Protein AF-A0AAE0T4I7-F1 (afdb_monomer)

Foldseek 3Di:
DDPVVVVCVVPVVPDDPPDDPQCVQQVLQPVCLVVQAHRDRVFGDGDPQFDARSRQAGLVDFKAFPDWPPPDQAEVVPDDLFKTKTQIGSDHDDQQKKKKKFKWDDDPNDTDTPVDIDIDHWPDDDPGITMDGDPDCPPPPDQIWIWIWIDDPRPHIRIDTDHRNYDD

InterPro domains:
  IPR000742 EGF-like domain [PS00022] (44-55)
  IPR000742 EGF-like domain [PS01186] (44-55)

Solvent-accessible surface area (backbone atoms only — not comparable to full-atom values): 9728 Å² total; per-residue (Å²): 135,67,76,69,65,60,56,51,71,76,47,65,86,74,70,56,90,91,59,69,74,85,57,54,36,53,70,61,26,60,71,52,4,64,74,34,31,47,60,53,80,37,38,40,48,48,36,95,57,31,34,54,82,34,17,76,20,43,70,83,48,79,47,47,75,77,45,68,74,50,85,61,60,38,34,69,86,78,49,85,59,44,60,42,38,36,34,48,42,55,61,58,92,46,98,80,16,31,27,41,38,35,38,23,39,73,54,96,94,41,76,40,74,70,84,49,66,54,76,36,61,47,40,82,72,54,100,64,29,37,27,37,62,41,83,68,69,89,80,58,87,66,70,41,27,42,34,45,23,47,32,38,88,56,99,58,70,37,78,44,75,45,76,61,39,30,53,129

Sequence (168 aa):
MSMCVEAVLKNPTQFKPGKPVDFLPNLLCQGDCTGHGKCSNGKCICSVGFDGTDCSVDTTKPPVIDRINSRNPCDLQQGNCGLIYLSPSNFYQTPDSMCHLRELKFSNGTFVETGYGFYTNADNVTLTDIGCRIPLANDVQGTNVFIINVQAQTSLSLSYTAENLLHY

Radius of gyration: 20.87 Å; Cα contacts (8 Å, |Δi|>4): 325; chains: 1; bounding box: 44×27×70 Å

Organism: NCBI:txid2493646

Nearest PDB structures (foldseek):
  4be6-assembly1_A  TM=3.602E-01  e=6.947E-02  Vibrio cholerae MJ-1236
  8df2-assembly1_D  TM=5.557E-01  e=4.958E-01  Akkermansia muciniphila
  8cr5-assembly1_B  TM=3.898E-01  e=1.473E-01  Mus musculus
  2bc4-assembly2_D  TM=4.273E-01  e=2.947E-01  Homo sapiens
  2ic2-assembly1_A  TM=3.991E-01  e=1.114E+00  Drosophila melanogaster

Mean predicted aligned error: 12.35 Å

pLDDT: mean 70.93, std 14.71, range [35.91, 94.31]

Secondary structure (DSSP, 8-state):
--THHHHHHH-GGG--TTS-GGGTGGGGSGGGGGGTEEEETTEEEEPTTEESTTS-EETTS--EEEEE-SSSS--TTTS--SEEEEEEES----TT-EEEEEEEEEETTEEEEEEEEEEEEEEE-SSSPEEEEPPPTTS--SS-EEEEEEE-SSS-EEEEEETTS---

Structure (mmCIF, N/CA/C/O backbone):
data_AF-A0AAE0T4I7-F1
#
_entry.id   AF-A0AAE0T4I7-F1
#
loop_
_atom_site.group_PDB
_atom_site.id
_atom_site.type_symbol
_atom_site.label_atom_id
_atom_site.label_alt_id
_atom_site.label_comp_id
_atom_site.label_asym_id
_atom_site.label_entity_id
_atom_site.label_seq_id
_atom_site.pdbx_PDB_ins_code
_atom_site.Cartn_x
_atom_site.Cartn_y
_atom_site.Cartn_z
_atom_site.occupancy
_atom_site.B_iso_or_equiv
_atom_site.auth_seq_id
_atom_site.auth_comp_id
_atom_site.auth_asym_id
_atom_site.auth_atom_id
_atom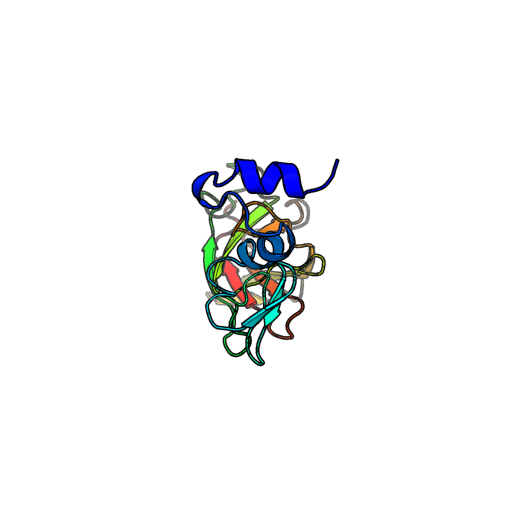_site.pdbx_PDB_model_num
ATOM 1 N N . MET A 1 1 ? -8.074 -1.589 -33.103 1.00 42.00 1 MET A N 1
ATOM 2 C CA . MET A 1 1 ? -7.203 -0.401 -33.226 1.00 42.00 1 MET A CA 1
ATOM 3 C C . MET A 1 1 ? -6.142 -0.546 -32.145 1.00 42.00 1 MET A C 1
ATOM 5 O O . MET A 1 1 ? -6.515 -0.662 -30.988 1.00 42.00 1 MET A O 1
ATOM 9 N N . SER A 1 2 ? -4.880 -0.784 -32.517 1.00 46.31 2 SER A N 1
ATOM 10 C CA . SER A 1 2 ? -3.847 -1.256 -31.583 1.00 46.31 2 SER A CA 1
ATOM 11 C C . SER A 1 2 ? -3.293 -0.114 -30.728 1.00 46.31 2 SER A C 1
ATOM 13 O O . SER A 1 2 ? -3.137 1.011 -31.201 1.00 46.31 2 SER A O 1
ATOM 15 N N . MET A 1 3 ? -2.946 -0.435 -29.479 1.00 49.59 3 MET A N 1
ATOM 16 C CA . MET A 1 3 ? -2.382 0.459 -28.453 1.00 49.59 3 MET A CA 1
ATOM 17 C C . MET A 1 3 ? -1.155 1.292 -28.893 1.00 49.59 3 MET A C 1
ATOM 19 O O . MET A 1 3 ? -0.736 2.194 -28.174 1.00 49.59 3 MET A O 1
ATOM 23 N N . CYS A 1 4 ? -0.575 1.026 -30.070 1.00 52.59 4 CYS A N 1
ATOM 24 C CA . CYS A 1 4 ? 0.519 1.811 -30.648 1.00 52.59 4 CYS A CA 1
ATOM 25 C C . CYS A 1 4 ? 0.125 3.253 -31.000 1.00 52.59 4 CYS A C 1
ATOM 27 O O . CYS A 1 4 ? 0.972 4.138 -30.918 1.00 52.59 4 CYS A O 1
ATOM 29 N N . VAL A 1 5 ? -1.129 3.511 -31.388 1.00 54.31 5 VAL A N 1
ATOM 30 C CA . VAL A 1 5 ? -1.534 4.860 -31.831 1.00 54.31 5 VAL A CA 1
ATOM 31 C C . VAL A 1 5 ? -1.629 5.835 -30.649 1.00 54.31 5 VAL A C 1
ATOM 33 O O . VAL A 1 5 ? -1.272 7.000 -30.783 1.00 54.31 5 VAL A O 1
ATOM 36 N N . GLU A 1 6 ? -2.027 5.364 -29.467 1.00 54.53 6 GLU A N 1
ATOM 37 C CA . GLU A 1 6 ? -2.205 6.225 -28.288 1.00 54.53 6 GLU A CA 1
ATOM 38 C C . GLU A 1 6 ? -0.887 6.568 -27.577 1.00 54.53 6 GLU A C 1
ATOM 40 O O . GLU A 1 6 ? -0.749 7.662 -27.030 1.00 54.53 6 GLU A O 1
ATOM 45 N N . ALA A 1 7 ? 0.116 5.684 -27.617 1.00 52.34 7 ALA A N 1
ATOM 46 C CA . ALA A 1 7 ? 1.418 5.939 -26.994 1.00 52.34 7 ALA A CA 1
ATOM 47 C C . ALA A 1 7 ? 2.199 7.074 -27.687 1.00 52.34 7 ALA A C 1
ATOM 49 O O . ALA A 1 7 ? 2.817 7.899 -27.015 1.00 52.34 7 ALA A O 1
ATOM 50 N N . VAL A 1 8 ? 2.108 7.175 -29.020 1.00 52.16 8 VAL A N 1
ATOM 51 C CA . VAL A 1 8 ? 2.733 8.259 -29.805 1.00 52.16 8 VAL A CA 1
ATOM 52 C C . VAL A 1 8 ? 2.076 9.618 -29.516 1.00 52.16 8 VAL A C 1
ATOM 54 O O . VAL A 1 8 ? 2.745 10.649 -29.561 1.00 52.16 8 VAL A O 1
ATOM 57 N N . LEU A 1 9 ? 0.789 9.628 -29.151 1.00 50.44 9 LEU A N 1
ATOM 58 C CA . LEU A 1 9 ? 0.057 10.848 -28.796 1.00 50.44 9 LEU A CA 1
ATOM 59 C C . LEU A 1 9 ? 0.391 11.365 -27.387 1.00 50.44 9 LEU A C 1
ATOM 61 O O . LEU A 1 9 ? 0.238 12.559 -27.137 1.00 50.44 9 LEU A O 1
ATOM 65 N N . LYS A 1 10 ? 0.879 10.510 -26.474 1.00 52.44 10 LYS A N 1
ATOM 66 C CA . LYS A 1 10 ? 1.269 10.927 -25.114 1.00 52.44 10 LYS A CA 1
ATOM 67 C C . LYS A 1 10 ? 2.625 11.636 -25.056 1.00 52.44 10 LYS A C 1
ATOM 69 O O . LYS A 1 10 ? 2.810 12.476 -24.179 1.00 52.44 10 LYS A O 1
ATOM 74 N N . ASN A 1 11 ? 3.566 11.342 -25.962 1.00 52.91 11 ASN A N 1
ATOM 75 C CA . ASN A 1 11 ? 4.824 12.092 -26.053 1.00 52.91 11 ASN A CA 1
ATOM 76 C C . ASN A 1 11 ? 5.428 12.097 -27.480 1.00 52.91 11 ASN A C 1
ATOM 78 O O . ASN A 1 11 ? 6.224 11.219 -27.825 1.00 52.91 11 ASN A O 1
ATOM 82 N N . PRO A 1 12 ? 5.131 13.125 -28.299 1.00 55.62 12 PRO A N 1
ATOM 83 C CA . PRO A 1 12 ? 5.579 13.216 -29.694 1.00 55.62 12 PRO A CA 1
ATOM 84 C C . PRO A 1 12 ? 7.104 13.287 -29.877 1.00 55.62 12 PRO A C 1
ATOM 86 O O . PRO A 1 12 ? 7.611 12.989 -30.956 1.00 55.62 12 PRO A O 1
ATOM 89 N N . THR A 1 13 ? 7.856 13.665 -28.835 1.00 58.38 13 THR A N 1
ATOM 90 C CA . THR A 1 13 ? 9.326 13.819 -28.898 1.00 58.38 13 THR A CA 1
ATOM 91 C C . THR A 1 13 ? 10.077 12.494 -29.026 1.00 58.38 13 THR A C 1
ATOM 93 O O . THR A 1 13 ? 11.258 12.468 -29.373 1.00 58.38 13 THR A O 1
ATOM 96 N N . GLN A 1 14 ? 9.393 11.381 -28.766 1.00 56.94 14 GLN A N 1
ATOM 97 C CA . GLN A 1 14 ? 9.959 10.041 -28.837 1.00 56.94 14 GLN A CA 1
ATOM 98 C C . GLN A 1 14 ? 9.967 9.455 -30.258 1.00 56.94 14 GLN A C 1
ATOM 100 O O . GLN A 1 14 ? 10.647 8.459 -30.516 1.00 56.94 14 GLN A O 1
ATOM 105 N N . PHE A 1 15 ? 9.268 10.090 -31.203 1.00 61.00 15 PHE A N 1
ATOM 106 C CA . PHE A 1 15 ? 9.278 9.689 -32.603 1.00 61.00 15 PHE A CA 1
ATOM 107 C C . PHE A 1 15 ? 10.605 10.083 -33.270 1.00 61.00 15 PHE A C 1
ATOM 109 O O . PHE A 1 15 ? 10.914 11.264 -33.424 1.00 61.00 15 PHE A O 1
ATOM 116 N N . LYS A 1 16 ? 11.397 9.091 -33.697 1.00 60.34 16 LYS A N 1
ATOM 117 C CA . LYS A 1 16 ? 12.608 9.308 -34.505 1.00 60.34 16 LYS A CA 1
ATOM 118 C C . LYS A 1 16 ? 12.389 8.773 -35.925 1.00 60.34 16 LYS A C 1
ATOM 120 O O . LYS A 1 16 ? 12.237 7.558 -36.075 1.00 60.34 16 LYS A O 1
ATOM 125 N N . PRO A 1 17 ? 12.406 9.633 -36.961 1.00 59.81 17 PRO A N 1
ATOM 126 C CA . PRO A 1 17 ? 12.262 9.198 -38.348 1.00 59.81 17 PRO A CA 1
ATOM 127 C C . PRO A 1 17 ? 13.321 8.149 -38.714 1.00 59.81 17 PRO A C 1
ATOM 129 O O . PRO A 1 17 ? 14.505 8.341 -38.443 1.00 59.81 17 PRO A O 1
ATOM 132 N N . GLY A 1 18 ? 12.900 7.033 -39.316 1.00 61.62 18 GLY A N 1
ATOM 133 C CA . GLY A 1 18 ? 13.807 5.997 -39.829 1.00 61.62 18 GLY A CA 1
ATOM 134 C C . GLY A 1 18 ? 14.314 4.964 -38.814 1.00 61.62 18 GLY A C 1
ATOM 135 O O . GLY A 1 18 ? 15.095 4.096 -39.198 1.00 61.62 18 GLY A O 1
ATOM 136 N N . LYS A 1 19 ? 13.882 5.001 -37.544 1.00 58.50 19 LYS A N 1
ATOM 137 C CA . LYS A 1 19 ? 14.114 3.886 -36.607 1.00 58.50 19 LYS A CA 1
ATOM 138 C C . LYS A 1 19 ? 12.980 2.851 -36.700 1.00 58.50 19 LYS A C 1
ATOM 140 O O . LYS A 1 19 ? 11.821 3.264 -36.746 1.00 58.50 19 LYS A O 1
ATOM 145 N N . PRO A 1 20 ? 13.279 1.535 -36.712 1.00 57.88 20 PRO A N 1
ATOM 146 C CA . PRO A 1 20 ? 12.253 0.494 -36.713 1.00 57.88 20 PRO A CA 1
ATOM 147 C C . PRO A 1 20 ? 11.307 0.638 -35.519 1.00 57.88 20 PRO A C 1
ATOM 149 O O . PRO A 1 20 ? 11.746 0.907 -34.396 1.00 57.88 20 PRO A O 1
ATOM 152 N N . VAL A 1 21 ? 10.012 0.419 -35.763 1.00 56.97 21 VAL A N 1
ATOM 153 C CA . VAL A 1 21 ? 8.945 0.454 -34.744 1.00 56.97 21 VAL A CA 1
ATOM 154 C C . VAL A 1 21 ? 9.195 -0.577 -33.630 1.00 56.97 21 VAL A C 1
ATOM 156 O O . VAL A 1 21 ? 8.686 -0.431 -32.526 1.00 56.97 21 VAL A O 1
ATOM 159 N N . ASP A 1 22 ? 10.072 -1.553 -33.861 1.00 58.00 22 ASP A N 1
ATOM 160 C CA . ASP A 1 22 ? 10.475 -2.586 -32.901 1.00 58.00 22 ASP A CA 1
ATOM 161 C C . ASP A 1 22 ? 11.166 -2.037 -31.636 1.00 58.00 22 ASP A C 1
ATOM 163 O O . ASP A 1 22 ? 11.267 -2.742 -30.635 1.00 58.00 22 ASP A O 1
ATOM 167 N N . PHE A 1 23 ? 11.624 -0.775 -31.641 1.00 56.81 23 PHE A N 1
ATOM 168 C CA . PHE A 1 23 ? 12.220 -0.122 -30.465 1.00 56.81 23 PHE A CA 1
ATOM 169 C C . PHE A 1 23 ? 11.198 0.636 -29.593 1.00 56.81 23 PHE A C 1
ATOM 171 O O . PHE A 1 23 ? 11.507 0.970 -28.448 1.00 56.81 23 PHE A O 1
ATOM 178 N N . LEU A 1 24 ? 9.983 0.897 -30.103 1.00 58.69 24 LEU A N 1
ATOM 179 C CA . LEU A 1 24 ? 8.911 1.575 -29.354 1.00 58.69 24 LEU A CA 1
ATOM 180 C C . LEU A 1 24 ? 8.495 0.854 -28.064 1.00 58.69 24 LEU A C 1
ATOM 182 O O . LEU A 1 24 ? 8.261 1.549 -27.077 1.00 58.69 24 LEU A O 1
ATOM 186 N N . PRO A 1 25 ? 8.396 -0.490 -28.021 1.00 61.75 25 PRO A N 1
ATOM 187 C CA . PRO A 1 25 ? 7.969 -1.189 -26.818 1.00 61.75 25 PRO A CA 1
ATOM 188 C C . PRO A 1 25 ? 8.863 -0.862 -25.622 1.00 61.75 25 PRO A C 1
ATOM 190 O O . PRO A 1 25 ? 8.360 -0.553 -24.554 1.00 61.75 25 PRO A O 1
ATOM 193 N N . ASN A 1 26 ? 10.184 -0.818 -25.800 1.00 62.31 26 ASN A N 1
ATOM 194 C CA . ASN A 1 26 ? 11.106 -0.551 -24.692 1.00 62.31 26 ASN A CA 1
ATOM 195 C C . ASN A 1 26 ? 11.041 0.896 -24.172 1.00 62.31 26 ASN A C 1
ATOM 197 O O . ASN A 1 26 ? 11.467 1.169 -23.056 1.00 62.31 26 ASN A O 1
ATOM 201 N N . LEU A 1 27 ? 10.468 1.816 -24.950 1.00 64.31 27 LEU A N 1
ATOM 202 C CA . LEU A 1 27 ? 10.237 3.205 -24.554 1.00 64.31 27 LEU A CA 1
ATOM 2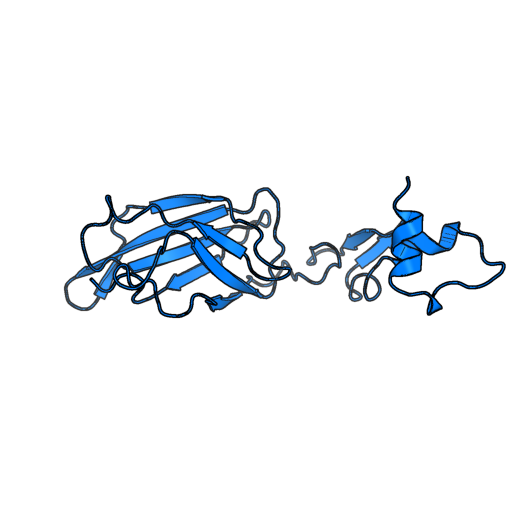03 C C . LEU A 1 27 ? 9.041 3.374 -23.600 1.00 64.31 27 LEU A C 1
ATOM 205 O O . LEU A 1 27 ? 8.874 4.444 -23.018 1.00 64.31 27 LEU A O 1
ATOM 209 N N . LEU A 1 28 ? 8.214 2.331 -23.450 1.00 70.00 28 LEU A N 1
ATOM 210 C CA . LEU A 1 28 ? 7.039 2.322 -22.574 1.00 70.00 28 LEU A CA 1
ATOM 211 C C . LEU A 1 28 ? 7.387 2.023 -21.108 1.00 70.00 28 LEU A C 1
ATOM 213 O O . LEU A 1 28 ? 6.561 2.266 -20.232 1.00 70.00 28 LEU A O 1
ATOM 217 N N . CYS A 1 29 ? 8.590 1.515 -20.828 1.00 79.00 29 CYS A N 1
ATOM 218 C CA . CYS A 1 29 ? 9.050 1.292 -19.462 1.00 79.00 29 CYS A CA 1
ATOM 219 C C . CYS A 1 29 ? 9.440 2.630 -18.826 1.00 79.00 29 CYS A C 1
ATOM 221 O O . CYS A 1 29 ? 10.456 3.237 -19.172 1.00 79.00 29 CYS A O 1
ATOM 223 N N . GLN A 1 30 ? 8.622 3.095 -17.886 1.00 70.81 30 GLN A N 1
ATOM 224 C CA . GLN A 1 30 ? 8.873 4.330 -17.159 1.00 70.81 30 GLN A CA 1
ATOM 225 C C . GLN A 1 30 ? 10.184 4.214 -16.364 1.00 70.81 30 GLN A C 1
ATOM 227 O O . GLN A 1 30 ? 10.374 3.279 -15.589 1.00 70.81 30 GLN A O 1
ATOM 232 N N . GLY A 1 31 ? 11.119 5.139 -16.606 1.00 72.3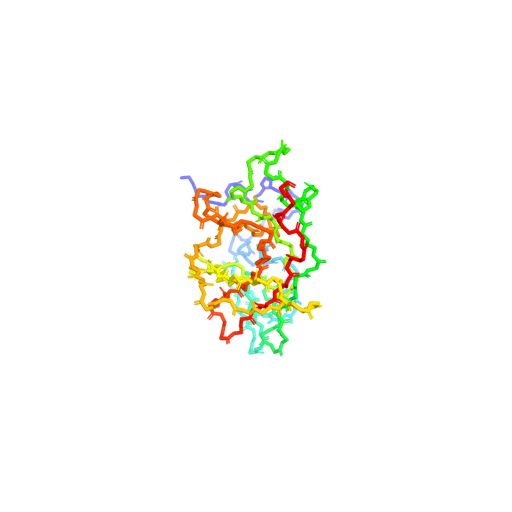8 31 GLY A N 1
ATOM 233 C CA . GLY A 1 31 ? 12.391 5.207 -15.877 1.00 72.38 31 GLY A CA 1
ATOM 234 C C . GLY A 1 31 ? 13.273 3.954 -15.964 1.00 72.38 31 GLY A C 1
ATOM 235 O O . GLY A 1 31 ? 13.991 3.692 -15.008 1.00 72.38 31 GLY A O 1
ATOM 236 N N . ASP A 1 32 ? 13.195 3.175 -17.054 1.00 80.06 32 ASP A N 1
ATOM 237 C CA . ASP A 1 32 ? 13.901 1.886 -17.207 1.00 80.06 32 ASP A CA 1
ATOM 238 C C . ASP A 1 32 ? 13.633 0.926 -16.035 1.00 80.06 32 ASP A C 1
ATOM 240 O O . ASP A 1 32 ? 14.542 0.417 -15.379 1.00 80.06 32 ASP A O 1
ATOM 244 N N . CYS A 1 33 ? 12.345 0.738 -15.726 1.00 87.69 33 CYS A N 1
ATOM 245 C CA . CYS A 1 33 ? 11.898 -0.087 -14.602 1.00 87.69 33 CYS A CA 1
ATOM 246 C C . CYS A 1 33 ? 12.488 0.384 -13.274 1.00 87.69 33 CYS A C 1
ATOM 248 O O . CYS A 1 33 ? 12.946 -0.432 -12.477 1.00 87.69 33 CYS A O 1
ATOM 250 N N . THR A 1 34 ? 12.551 1.711 -13.110 1.00 89.44 34 THR A N 1
ATOM 251 C CA . THR A 1 34 ? 13.147 2.421 -11.967 1.00 89.44 34 THR A CA 1
ATOM 252 C C . THR A 1 34 ? 14.585 1.997 -11.626 1.00 89.44 34 THR A C 1
ATOM 254 O O . THR A 1 34 ? 15.078 2.277 -10.539 1.00 89.44 34 THR A O 1
ATOM 257 N N . GLY A 1 35 ? 15.291 1.348 -12.562 1.00 91.06 35 GLY A N 1
ATOM 258 C CA . GLY A 1 35 ? 16.608 0.744 -12.331 1.00 91.06 35 GLY A CA 1
ATOM 259 C C . GLY A 1 35 ? 16.575 -0.573 -11.543 1.00 91.06 35 GLY A C 1
ATOM 260 O O . GLY A 1 35 ? 17.626 -1.138 -11.244 1.00 91.06 35 GLY A O 1
ATOM 261 N N . HIS A 1 36 ? 15.384 -1.082 -11.229 1.00 93.12 36 HIS A N 1
ATOM 262 C CA . HIS A 1 36 ? 15.147 -2.284 -10.428 1.00 93.12 36 HIS A CA 1
ATOM 263 C C . HIS A 1 36 ? 14.660 -3.479 -11.255 1.00 93.12 36 HIS A C 1
ATOM 265 O O . HIS A 1 36 ? 14.309 -4.530 -10.715 1.00 93.12 36 HIS A O 1
ATOM 271 N N . GLY A 1 37 ? 14.684 -3.377 -12.580 1.00 92.50 37 GLY A N 1
ATOM 272 C CA . GLY A 1 37 ? 14.267 -4.457 -13.460 1.00 92.50 37 GLY A CA 1
ATOM 273 C C . GLY A 1 37 ? 14.859 -4.352 -14.851 1.00 92.50 37 GLY A C 1
ATOM 274 O O . GLY A 1 37 ? 15.627 -3.449 -15.171 1.00 92.50 37 GLY A O 1
ATOM 275 N N . LYS A 1 38 ? 14.476 -5.307 -15.694 1.00 91.38 38 LYS A N 1
ATOM 276 C CA . LYS A 1 38 ? 14.790 -5.297 -17.118 1.00 91.38 38 LYS A CA 1
ATOM 277 C C . LYS A 1 38 ? 13.530 -4.984 -17.909 1.00 91.38 38 LYS A C 1
ATOM 279 O O . LYS A 1 38 ? 12.539 -5.708 -17.805 1.00 91.38 38 LYS A O 1
ATOM 284 N N . CYS A 1 39 ? 13.590 -3.960 -18.754 1.00 87.88 39 CYS A N 1
ATOM 285 C CA . CYS A 1 39 ? 12.524 -3.696 -19.707 1.00 87.88 39 CYS A CA 1
ATOM 286 C C . CYS A 1 39 ? 12.531 -4.742 -20.832 1.00 87.88 39 CYS A C 1
ATOM 288 O O . CYS A 1 39 ? 13.550 -4.976 -21.491 1.00 87.88 39 CYS A O 1
ATOM 290 N N . SER A 1 40 ? 11.386 -5.380 -21.065 1.00 86.81 40 SER A N 1
ATOM 291 C CA . SER A 1 40 ? 11.183 -6.314 -22.167 1.00 86.81 40 SER A CA 1
ATOM 292 C C . SER A 1 40 ? 9.810 -6.091 -22.789 1.00 86.81 40 SER A C 1
ATOM 294 O O . SER A 1 40 ? 8.783 -6.292 -22.143 1.00 86.81 40 SER A O 1
ATOM 296 N N . ASN A 1 41 ? 9.785 -5.660 -24.053 1.00 78.19 41 ASN A N 1
ATOM 297 C CA . ASN A 1 41 ? 8.555 -5.429 -24.816 1.00 78.19 41 ASN A CA 1
ATOM 298 C C . ASN A 1 41 ? 7.563 -4.477 -24.115 1.00 78.19 41 ASN A C 1
ATOM 300 O O . ASN A 1 41 ? 6.352 -4.688 -24.161 1.00 78.19 41 ASN A O 1
ATOM 304 N N . GLY A 1 42 ? 8.076 -3.438 -23.449 1.00 76.88 42 GLY A N 1
ATOM 305 C CA . GLY A 1 42 ? 7.254 -2.449 -22.740 1.00 76.88 42 GLY A CA 1
ATOM 306 C C . GLY A 1 42 ? 6.655 -2.921 -21.426 1.00 76.88 42 GLY A C 1
ATOM 307 O O . GLY A 1 42 ? 5.761 -2.267 -20.897 1.00 76.88 42 GLY A O 1
ATOM 308 N N . LYS A 1 43 ? 7.145 -4.043 -20.897 1.00 84.88 43 LYS A N 1
ATOM 309 C CA . LYS A 1 43 ? 6.860 -4.510 -19.544 1.00 84.88 43 LYS A CA 1
ATOM 310 C C . LYS A 1 43 ? 8.149 -4.610 -18.747 1.00 84.88 43 LYS A C 1
ATOM 312 O O . LYS A 1 43 ? 9.192 -4.985 -19.286 1.00 84.88 43 LYS A O 1
ATOM 317 N N . CYS A 1 44 ? 8.053 -4.312 -17.462 1.00 88.94 44 CYS A N 1
ATOM 318 C CA . CYS A 1 44 ? 9.158 -4.479 -16.540 1.00 88.94 44 CYS A CA 1
ATOM 319 C C . CYS A 1 44 ? 9.180 -5.893 -15.968 1.00 88.94 44 CYS A C 1
ATOM 321 O O . CYS A 1 44 ? 8.177 -6.390 -15.462 1.00 88.94 44 CYS A O 1
ATOM 323 N N . ILE A 1 45 ? 10.335 -6.546 -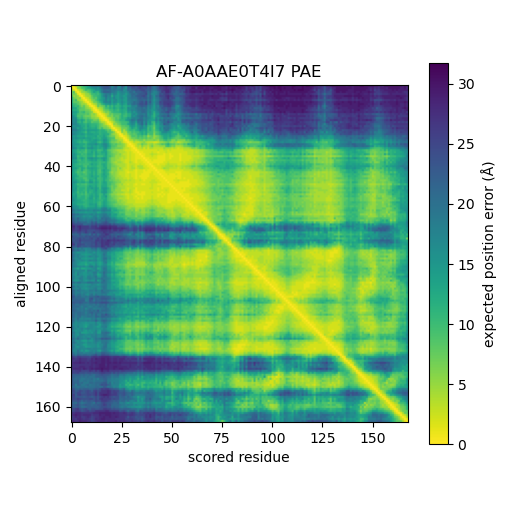16.084 1.00 92.12 45 ILE A N 1
ATOM 324 C CA . ILE A 1 45 ? 10.640 -7.798 -15.395 1.00 92.12 45 ILE A CA 1
ATOM 325 C C . ILE A 1 45 ? 11.485 -7.417 -14.183 1.00 92.12 45 ILE A C 1
ATOM 327 O O . ILE A 1 45 ? 12.657 -7.064 -14.342 1.00 92.12 45 ILE A O 1
ATOM 331 N N . CYS A 1 46 ? 10.880 -7.428 -12.998 1.00 92.00 46 CYS A N 1
ATOM 332 C CA . CYS A 1 46 ? 11.532 -6.946 -11.787 1.00 92.00 46 CYS A CA 1
ATOM 333 C C . CYS A 1 46 ? 12.602 -7.905 -11.274 1.00 92.00 46 CYS A C 1
ATOM 335 O O . CYS A 1 46 ? 12.514 -9.126 -11.420 1.00 92.00 46 CYS A O 1
ATOM 337 N N . SER A 1 47 ? 13.646 -7.318 -10.699 1.00 94.31 47 SER A N 1
ATOM 338 C CA . SER A 1 47 ? 14.687 -8.061 -10.001 1.00 94.31 47 SER A CA 1
ATOM 339 C C . SER A 1 47 ? 14.139 -8.614 -8.687 1.00 94.31 47 SER A C 1
ATOM 341 O O . SER A 1 47 ? 13.146 -8.124 -8.155 1.00 94.31 47 SER A O 1
ATOM 343 N N . VAL A 1 48 ? 14.813 -9.621 -8.131 1.00 92.00 48 VAL A N 1
ATOM 344 C CA . VAL A 1 48 ? 14.462 -10.162 -6.810 1.00 92.00 48 VAL A CA 1
ATOM 345 C C . VAL A 1 48 ? 14.430 -9.032 -5.777 1.00 92.00 48 VAL A C 1
ATOM 347 O O . VAL A 1 48 ? 15.376 -8.251 -5.695 1.00 92.00 48 VAL A O 1
ATOM 350 N N . GLY A 1 49 ? 13.356 -8.971 -4.986 1.00 89.25 49 GLY A N 1
ATOM 351 C CA . GLY A 1 49 ? 13.151 -7.918 -3.990 1.00 89.25 49 GLY A CA 1
ATOM 352 C C . GLY A 1 49 ? 12.347 -6.715 -4.489 1.00 89.25 49 GLY A C 1
ATOM 353 O O . GLY A 1 49 ? 12.090 -5.816 -3.695 1.00 89.25 49 GLY A O 1
ATOM 354 N N . PHE A 1 50 ? 11.947 -6.689 -5.765 1.00 90.38 50 PHE A N 1
ATOM 355 C CA . PHE A 1 50 ? 11.167 -5.602 -6.355 1.00 90.38 50 PHE A CA 1
ATOM 356 C C . PHE A 1 50 ? 9.935 -6.119 -7.097 1.00 90.38 50 PHE A C 1
ATOM 358 O O . PHE A 1 50 ? 9.962 -7.198 -7.688 1.00 90.38 50 PHE A O 1
ATOM 365 N N . ASP A 1 51 ? 8.868 -5.328 -7.087 1.00 87.38 51 ASP A N 1
ATOM 366 C CA . ASP A 1 51 ? 7.592 -5.632 -7.731 1.00 87.38 51 ASP A CA 1
ATOM 367 C C . ASP A 1 51 ? 6.895 -4.346 -8.215 1.00 87.38 51 ASP A C 1
ATOM 369 O O . ASP A 1 51 ? 7.387 -3.225 -8.047 1.00 87.38 51 ASP A O 1
ATOM 373 N N . GLY A 1 52 ? 5.735 -4.510 -8.838 1.00 83.88 52 GLY A N 1
ATOM 374 C CA . GLY A 1 52 ? 4.945 -3.454 -9.442 1.00 83.88 52 GLY A CA 1
ATOM 375 C C . GLY A 1 52 ? 5.229 -3.264 -10.928 1.00 83.88 52 GLY A C 1
ATOM 376 O O . GLY A 1 52 ? 6.183 -3.793 -11.495 1.00 83.88 52 GLY A O 1
ATOM 377 N N . THR A 1 53 ? 4.373 -2.489 -11.594 1.00 83.62 53 THR A N 1
ATOM 378 C CA . THR A 1 53 ? 4.413 -2.297 -13.057 1.00 83.62 53 THR A CA 1
ATOM 379 C C . THR A 1 53 ? 5.713 -1.691 -13.577 1.00 83.62 53 THR A C 1
ATOM 381 O O . THR A 1 53 ? 6.047 -1.878 -14.746 1.00 83.62 53 THR A O 1
ATOM 384 N N . ASP A 1 54 ? 6.428 -0.967 -12.720 1.00 87.00 54 ASP A N 1
ATOM 385 C CA . ASP A 1 54 ? 7.689 -0.283 -12.995 1.00 87.00 54 ASP A CA 1
ATOM 386 C C . ASP A 1 54 ? 8.810 -0.666 -12.007 1.00 87.00 54 ASP A C 1
ATOM 388 O O . ASP A 1 54 ? 9.850 -0.011 -11.985 1.00 87.00 54 ASP A O 1
ATOM 392 N N . CYS A 1 55 ? 8.621 -1.730 -11.216 1.00 90.31 55 CYS A N 1
ATOM 393 C CA . CYS A 1 55 ? 9.563 -2.211 -10.196 1.00 90.31 55 CYS A CA 1
ATOM 394 C C . CYS A 1 55 ? 9.873 -1.227 -9.055 1.00 90.31 55 CYS A C 1
ATOM 396 O O . CYS A 1 55 ? 10.905 -1.351 -8.398 1.00 90.31 55 CYS A O 1
ATOM 398 N N . SER A 1 56 ? 8.989 -0.256 -8.809 1.00 88.94 56 SER A N 1
ATOM 399 C CA . SER A 1 56 ? 9.150 0.734 -7.738 1.00 88.94 56 SER A CA 1
ATOM 400 C C . SER A 1 56 ? 8.857 0.202 -6.329 1.00 88.94 56 SER A C 1
ATOM 402 O O . SER A 1 56 ? 9.211 0.864 -5.351 1.00 88.94 56 SER A O 1
ATOM 404 N N . VAL A 1 57 ? 8.219 -0.967 -6.198 1.00 87.81 57 VAL A N 1
ATOM 405 C CA . VAL A 1 57 ? 7.838 -1.535 -4.899 1.00 87.81 57 VAL A CA 1
ATOM 406 C C . VAL A 1 57 ? 8.925 -2.465 -4.388 1.00 87.81 57 VAL A C 1
ATOM 408 O O . VAL A 1 57 ? 9.183 -3.508 -4.972 1.00 87.81 57 VAL A O 1
ATOM 411 N N . ASP A 1 58 ? 9.535 -2.101 -3.268 1.00 89.19 58 ASP A N 1
ATOM 412 C CA . ASP A 1 58 ? 10.524 -2.885 -2.538 1.00 89.19 58 ASP A CA 1
ATOM 413 C C . ASP A 1 58 ? 9.812 -3.932 -1.670 1.00 89.19 58 ASP A C 1
ATOM 415 O O . ASP A 1 58 ? 9.249 -3.617 -0.619 1.00 89.19 58 ASP A O 1
ATOM 419 N N . THR A 1 59 ? 9.851 -5.196 -2.091 1.00 84.75 59 THR A N 1
ATOM 420 C CA . THR A 1 59 ? 9.195 -6.309 -1.387 1.00 84.75 59 THR A CA 1
ATOM 421 C C . THR A 1 59 ? 9.923 -6.710 -0.106 1.00 84.75 59 THR A C 1
ATOM 423 O O . THR A 1 59 ? 9.462 -7.601 0.605 1.00 84.75 59 THR A O 1
ATOM 426 N N . THR A 1 60 ? 11.086 -6.118 0.184 1.00 84.44 60 THR A N 1
ATOM 427 C CA . THR A 1 60 ? 11.809 -6.335 1.447 1.00 84.44 60 THR A CA 1
ATOM 428 C C . THR A 1 60 ? 11.341 -5.390 2.545 1.00 84.44 60 THR A C 1
ATOM 430 O O . THR A 1 60 ? 11.577 -5.646 3.728 1.00 84.44 60 THR A O 1
ATOM 433 N N . LYS A 1 61 ? 10.651 -4.312 2.166 1.00 84.12 61 LYS A N 1
ATOM 434 C CA . LYS A 1 61 ? 10.083 -3.347 3.095 1.00 84.12 61 LYS A CA 1
ATOM 435 C C . LYS A 1 61 ? 8.578 -3.558 3.198 1.00 84.12 61 LYS A C 1
ATOM 437 O O . LYS A 1 61 ? 7.915 -3.768 2.182 1.00 84.12 61 LYS A O 1
ATOM 442 N N . PRO A 1 62 ? 8.008 -3.479 4.409 1.00 77.81 62 PRO A N 1
ATOM 443 C CA . PRO A 1 62 ? 6.567 -3.400 4.520 1.00 77.81 62 PRO A CA 1
ATOM 444 C C . PRO A 1 62 ? 6.101 -2.118 3.813 1.00 77.81 62 PRO A C 1
ATOM 446 O O . PRO A 1 62 ? 6.811 -1.105 3.841 1.00 77.81 62 PRO A O 1
ATOM 449 N N . PRO A 1 63 ? 4.927 -2.131 3.176 1.00 78.19 63 PRO A N 1
ATOM 450 C CA . PRO A 1 63 ? 4.315 -0.882 2.755 1.00 78.19 63 PRO A CA 1
ATOM 451 C C . PRO A 1 63 ? 3.993 0.012 3.977 1.00 78.19 63 PRO A C 1
ATOM 453 O O . PRO A 1 63 ? 4.106 -0.421 5.130 1.00 78.19 63 PRO A O 1
ATOM 456 N N . VAL A 1 64 ? 3.558 1.253 3.763 1.00 80.94 64 VAL A N 1
ATOM 457 C CA . VAL A 1 64 ? 3.080 2.131 4.850 1.00 80.94 64 VAL A CA 1
ATOM 458 C C . VAL A 1 64 ? 1.870 2.918 4.367 1.00 80.94 64 VAL A C 1
ATOM 460 O O . VAL A 1 64 ? 1.819 3.306 3.211 1.00 80.94 64 VAL A O 1
ATOM 463 N N . ILE A 1 65 ? 0.876 3.156 5.225 1.00 80.06 65 ILE A N 1
ATOM 464 C CA . ILE A 1 65 ? -0.205 4.099 4.909 1.00 80.06 65 ILE A CA 1
ATOM 465 C C . ILE A 1 65 ? 0.273 5.496 5.299 1.00 80.06 65 ILE A C 1
ATOM 467 O O . ILE A 1 65 ? 0.341 5.821 6.484 1.00 80.06 65 ILE A O 1
ATOM 471 N N . ASP A 1 66 ? 0.619 6.309 4.300 1.00 82.38 66 ASP A N 1
ATOM 472 C CA . ASP A 1 66 ? 1.144 7.657 4.520 1.00 82.38 66 ASP A CA 1
ATOM 473 C C . ASP A 1 66 ? 0.035 8.608 4.979 1.00 82.38 66 ASP A C 1
ATOM 475 O O . ASP A 1 66 ? 0.265 9.491 5.810 1.00 82.38 66 ASP A O 1
ATOM 479 N N . ARG A 1 67 ? -1.166 8.470 4.394 1.00 76.69 67 ARG A N 1
ATOM 480 C CA . ARG A 1 67 ? -2.315 9.357 4.631 1.00 76.69 67 ARG A CA 1
ATOM 481 C C . ARG A 1 67 ? -3.651 8.641 4.459 1.00 76.69 67 ARG A C 1
ATOM 483 O O . ARG A 1 67 ? -3.775 7.700 3.677 1.00 76.69 67 ARG A O 1
ATOM 490 N N . ILE A 1 68 ? -4.662 9.177 5.142 1.00 73.75 68 ILE A N 1
ATOM 491 C CA . ILE A 1 68 ? -6.077 8.939 4.852 1.00 73.75 68 ILE A CA 1
ATOM 492 C C . ILE A 1 68 ? -6.640 10.218 4.230 1.00 73.75 68 ILE A C 1
ATOM 494 O O . ILE A 1 68 ? -6.634 11.268 4.870 1.00 73.75 68 ILE A O 1
ATOM 498 N N . ASN A 1 69 ? -7.128 10.138 2.991 1.00 67.50 69 ASN A N 1
ATOM 499 C CA . ASN A 1 69 ? -7.644 11.302 2.251 1.00 67.50 69 ASN A CA 1
ATOM 500 C C . ASN A 1 69 ? -9.146 11.554 2.473 1.00 67.50 69 ASN A C 1
ATOM 502 O O . ASN A 1 69 ? -9.737 12.435 1.842 1.00 67.50 69 ASN A O 1
ATOM 506 N N . SER A 1 70 ? -9.777 10.818 3.386 1.00 62.69 70 SER A N 1
ATOM 507 C CA . SER A 1 70 ? -11.138 11.099 3.840 1.00 62.69 70 SER A CA 1
ATOM 508 C C . SER A 1 70 ? -11.146 12.420 4.619 1.00 62.69 70 SER A C 1
ATOM 510 O O . SER A 1 70 ? -10.588 12.516 5.710 1.00 62.69 70 SER A O 1
ATOM 512 N N . ARG A 1 71 ? -11.732 13.476 4.035 1.00 49.59 71 ARG A N 1
ATOM 513 C CA . ARG A 1 71 ? -11.982 14.742 4.743 1.00 49.59 71 ARG A CA 1
ATOM 514 C C . ARG A 1 71 ? -12.835 14.431 5.974 1.00 49.59 71 ARG A C 1
ATOM 516 O O . ARG A 1 71 ? -13.967 14.001 5.801 1.00 49.59 71 ARG A O 1
ATOM 523 N N . ASN A 1 72 ? -12.291 14.697 7.160 1.00 49.00 72 ASN A N 1
ATOM 524 C CA . ASN A 1 72 ? -12.798 14.271 8.467 1.00 49.00 72 ASN A CA 1
ATOM 525 C C . ASN A 1 72 ? -12.816 12.741 8.666 1.00 49.00 72 ASN A C 1
ATOM 527 O O . ASN A 1 72 ? -13.236 11.999 7.776 1.0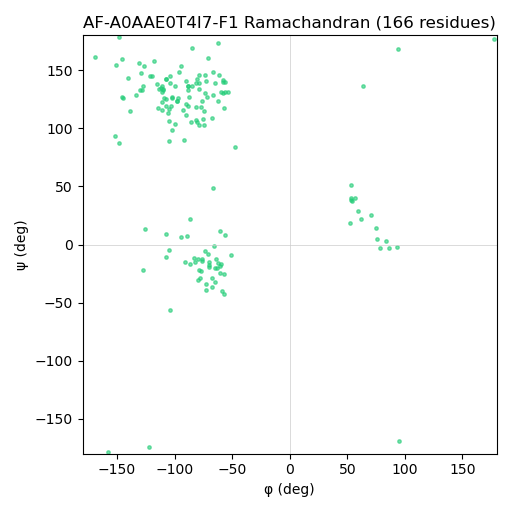0 49.00 72 ASN A O 1
ATOM 531 N N . PRO A 1 73 ? -12.389 12.244 9.843 1.00 56.88 73 PRO A N 1
ATOM 532 C CA . PRO A 1 73 ? -12.673 10.865 10.210 1.00 56.88 73 PRO A CA 1
ATOM 533 C C . PRO A 1 73 ? -14.198 10.671 10.187 1.00 56.88 73 PRO A C 1
ATOM 535 O O . PRO A 1 73 ? -14.934 11.599 10.513 1.00 56.88 73 PRO A O 1
ATOM 538 N N . CYS A 1 74 ? -14.645 9.521 9.683 1.00 55.88 74 CYS A N 1
ATOM 539 C CA . CYS A 1 74 ? -16.014 9.217 9.262 1.00 55.88 74 CYS A CA 1
ATOM 540 C C . CYS A 1 74 ? -17.124 9.627 10.264 1.00 55.88 74 CYS A C 1
ATOM 542 O O . CYS A 1 74 ? -17.635 8.828 11.038 1.00 55.88 74 CYS A O 1
ATOM 544 N N . ASP A 1 75 ? -17.552 10.885 10.217 1.00 54.97 75 ASP A N 1
ATOM 545 C CA . ASP A 1 75 ? -18.709 11.369 10.963 1.00 54.97 75 ASP A CA 1
ATOM 546 C C . ASP A 1 75 ? -19.983 10.998 10.187 1.00 54.97 75 ASP A C 1
ATOM 548 O O . ASP A 1 75 ? -20.286 11.571 9.133 1.00 54.97 75 ASP A O 1
ATOM 552 N N . LEU A 1 76 ? -20.728 10.017 10.706 1.00 54.56 76 LEU A N 1
ATOM 553 C CA . LEU A 1 76 ? -21.988 9.545 10.121 1.00 54.56 76 LEU A CA 1
ATOM 554 C C . LEU A 1 76 ? -23.054 10.648 10.039 1.00 54.56 76 LEU A C 1
ATOM 556 O O . LEU A 1 76 ? -24.002 10.511 9.265 1.00 54.56 76 LEU A O 1
ATOM 560 N N . GLN A 1 77 ? -22.903 11.740 10.796 1.00 54.00 77 GLN A N 1
ATOM 561 C CA . GLN A 1 77 ? -23.784 12.902 10.715 1.00 54.00 77 GLN A CA 1
ATOM 562 C C . GLN A 1 77 ? -23.467 13.811 9.517 1.00 54.00 77 GLN A C 1
ATOM 564 O O . GLN A 1 77 ? -24.333 14.571 9.081 1.00 54.00 77 GLN A O 1
ATOM 569 N N . GLN A 1 78 ? -22.247 13.747 8.968 1.00 54.12 78 GLN A N 1
ATOM 570 C CA . GLN A 1 78 ? -21.758 14.678 7.941 1.00 54.12 78 GLN A CA 1
ATOM 571 C C . GLN A 1 78 ? -21.650 14.066 6.532 1.00 54.12 78 GLN A C 1
ATOM 573 O O . GLN A 1 78 ? -21.487 14.814 5.564 1.00 54.12 78 GLN A O 1
ATOM 578 N N . GLY A 1 79 ? -21.776 12.741 6.364 1.00 57.09 79 GLY A N 1
ATOM 579 C CA . GLY A 1 79 ? -21.756 12.127 5.031 1.00 57.09 79 GLY A CA 1
ATOM 580 C C . GLY A 1 79 ? -21.841 10.598 4.976 1.00 57.09 79 GLY A C 1
ATOM 581 O O . GLY A 1 79 ? -21.850 9.898 5.985 1.00 57.09 79 GLY A O 1
ATOM 582 N N . ASN A 1 80 ? -21.892 10.065 3.748 1.00 59.91 80 ASN A N 1
ATOM 583 C CA . ASN A 1 80 ? -21.865 8.624 3.489 1.00 59.91 80 ASN A CA 1
ATOM 584 C C . ASN A 1 80 ? -20.441 8.078 3.701 1.00 59.91 80 ASN A C 1
ATOM 586 O O . ASN A 1 80 ? -19.573 8.246 2.847 1.00 59.91 80 ASN A O 1
ATOM 590 N N . CYS A 1 81 ? -20.215 7.415 4.833 1.00 66.38 81 CYS A N 1
ATOM 591 C CA . CYS A 1 81 ? -18.918 6.861 5.235 1.00 66.38 81 CYS A CA 1
ATOM 592 C C . CYS A 1 81 ? -18.642 5.447 4.686 1.00 66.38 81 CYS A C 1
ATOM 594 O O . CYS A 1 81 ? -17.826 4.713 5.233 1.00 66.38 81 CYS A O 1
ATOM 596 N N . GLY A 1 82 ? -19.310 5.049 3.600 1.00 73.06 82 GLY A N 1
ATOM 597 C CA . GLY A 1 82 ? -19.171 3.710 3.024 1.00 73.06 82 GLY A CA 1
ATOM 598 C C . GLY A 1 82 ? -17.837 3.428 2.320 1.00 73.06 82 GLY A C 1
ATOM 599 O O . GLY A 1 82 ? -17.609 2.284 1.935 1.00 73.06 82 GLY A O 1
ATOM 600 N N . LEU A 1 83 ? -16.964 4.426 2.126 1.00 77.94 83 LEU A N 1
ATOM 601 C CA . LEU A 1 83 ? -15.675 4.273 1.443 1.00 77.94 83 LEU A CA 1
ATOM 602 C C . LEU A 1 83 ? -14.607 5.179 2.069 1.00 77.94 83 LEU A C 1
ATOM 604 O O . LEU A 1 83 ? -14.793 6.393 2.152 1.00 77.94 83 LEU A O 1
ATOM 608 N N . ILE A 1 84 ? -13.475 4.593 2.457 1.00 78.31 84 ILE A N 1
ATOM 609 C CA . ILE A 1 84 ? -12.289 5.323 2.923 1.00 78.31 84 ILE A CA 1
ATOM 610 C C . ILE A 1 84 ? -11.174 5.278 1.884 1.00 78.31 84 ILE A C 1
ATOM 612 O O . ILE A 1 84 ? -10.957 4.247 1.254 1.00 78.31 84 ILE A O 1
ATOM 616 N N . TYR A 1 85 ? -10.453 6.389 1.744 1.00 81.62 85 TYR A N 1
ATOM 617 C CA . TYR A 1 85 ? -9.333 6.524 0.814 1.00 81.62 85 TYR A CA 1
ATOM 618 C C . TYR A 1 85 ? -8.009 6.429 1.564 1.00 81.62 85 TYR A C 1
ATOM 620 O O . TYR A 1 85 ? -7.730 7.260 2.433 1.00 81.62 85 TYR A O 1
ATOM 628 N N . LEU A 1 86 ? -7.195 5.439 1.217 1.00 83.25 86 LEU A N 1
ATOM 629 C CA . LEU A 1 86 ? -5.869 5.222 1.784 1.00 83.25 86 LEU A CA 1
ATOM 630 C C . LEU A 1 86 ? -4.820 5.539 0.723 1.00 83.25 86 LEU A C 1
ATOM 632 O O . LEU A 1 86 ? -4.930 5.058 -0.403 1.00 83.25 86 LEU A O 1
ATOM 636 N N . SER A 1 87 ? -3.790 6.294 1.097 1.00 85.25 87 SER A N 1
ATOM 637 C CA . SER A 1 87 ? -2.614 6.549 0.259 1.00 85.25 87 SER A CA 1
ATOM 638 C C . SER A 1 87 ? -1.434 5.724 0.779 1.00 85.25 87 SER A C 1
ATOM 640 O O . SER A 1 87 ? -0.715 6.194 1.667 1.00 85.25 87 SER A O 1
ATOM 642 N N . PRO A 1 88 ? -1.249 4.479 0.310 1.00 81.88 88 PRO A N 1
ATOM 643 C CA . PRO A 1 88 ? -0.116 3.669 0.714 1.00 81.88 88 PRO A CA 1
ATOM 644 C C . PRO A 1 88 ? 1.156 4.015 -0.078 1.00 81.88 88 PRO A C 1
ATOM 646 O O . PRO A 1 88 ? 1.123 4.184 -1.296 1.00 81.88 88 PRO A O 1
ATOM 649 N N . SER A 1 89 ? 2.297 4.059 0.606 1.00 84.44 89 SER A N 1
ATOM 650 C CA . SER A 1 89 ? 3.631 4.027 0.011 1.00 84.44 89 SER A CA 1
ATOM 651 C C . SER A 1 89 ? 4.174 2.601 -0.032 1.00 84.44 89 SER A C 1
ATOM 653 O O . SER A 1 89 ? 3.798 1.741 0.770 1.00 84.44 89 SER A O 1
ATOM 655 N N . ASN A 1 90 ? 5.070 2.347 -0.994 1.00 85.12 90 ASN A N 1
ATOM 656 C CA . ASN A 1 90 ? 5.697 1.041 -1.213 1.00 85.12 90 ASN A CA 1
ATOM 657 C C . ASN A 1 90 ? 4.672 -0.106 -1.370 1.00 85.12 90 ASN A C 1
ATOM 659 O O . ASN A 1 90 ? 4.856 -1.209 -0.860 1.00 85.12 90 ASN A O 1
ATOM 663 N N . PHE A 1 91 ? 3.559 0.179 -2.049 1.00 82.62 91 PHE A N 1
ATOM 664 C CA . PHE A 1 91 ? 2.438 -0.733 -2.246 1.00 82.62 91 PHE A CA 1
ATOM 665 C C . PHE A 1 91 ? 2.094 -0.830 -3.729 1.00 82.62 91 PHE A C 1
ATOM 667 O O . PHE A 1 91 ? 2.015 0.184 -4.420 1.00 82.62 91 PHE A O 1
ATOM 674 N N . TYR A 1 92 ? 1.850 -2.050 -4.205 1.00 80.56 92 TYR A N 1
ATOM 675 C CA . TYR A 1 92 ? 1.364 -2.305 -5.555 1.00 80.56 92 TYR A CA 1
ATOM 676 C C . TYR A 1 92 ? -0.038 -2.909 -5.485 1.00 80.56 92 TYR A C 1
ATOM 678 O O . TYR A 1 92 ? -0.228 -3.991 -4.926 1.00 80.56 92 TYR A O 1
ATOM 686 N N . GLN A 1 93 ? -1.025 -2.200 -6.039 1.00 78.12 93 GLN A N 1
ATOM 687 C CA . GLN A 1 93 ? -2.400 -2.686 -6.071 1.00 78.12 93 GLN A CA 1
ATOM 688 C C . GLN A 1 93 ? -2.546 -3.813 -7.094 1.00 78.12 93 GLN A C 1
ATOM 690 O O . GLN A 1 93 ? -2.179 -3.671 -8.261 1.00 78.12 93 GLN A O 1
ATOM 695 N N . THR A 1 94 ? -3.150 -4.912 -6.655 1.00 77.69 94 THR A N 1
ATOM 696 C CA . THR A 1 94 ? -3.483 -6.071 -7.488 1.00 77.69 94 THR A CA 1
ATOM 697 C C . THR A 1 94 ? -4.998 -6.280 -7.504 1.00 77.69 94 THR A C 1
ATOM 699 O O . THR A 1 94 ? -5.673 -5.836 -6.573 1.00 77.69 94 THR A O 1
ATOM 702 N N . PRO A 1 95 ? -5.562 -6.973 -8.510 1.00 80.69 95 PRO A N 1
ATOM 703 C CA . PRO A 1 95 ? -6.986 -7.326 -8.514 1.00 80.69 95 PRO A CA 1
ATOM 704 C C . PRO A 1 95 ? -7.430 -8.132 -7.284 1.00 80.69 95 PRO A C 1
ATOM 706 O O . PRO A 1 95 ? -8.595 -8.072 -6.905 1.00 80.69 95 PRO A O 1
ATOM 709 N N . ASP A 1 96 ? -6.494 -8.846 -6.655 1.00 80.62 96 ASP A N 1
ATOM 710 C CA . ASP A 1 96 ? -6.718 -9.669 -5.465 1.00 80.62 96 ASP A CA 1
ATOM 711 C C . ASP A 1 96 ? -6.410 -8.924 -4.153 1.00 80.62 96 ASP A C 1
ATOM 713 O O . ASP A 1 96 ? -6.409 -9.521 -3.077 1.00 80.62 96 ASP A O 1
ATOM 717 N N . SER A 1 97 ? -6.122 -7.619 -4.211 1.00 83.44 97 SER A N 1
ATOM 718 C CA . SER A 1 97 ? -5.872 -6.815 -3.015 1.00 83.44 97 SER A CA 1
ATOM 719 C C . SER A 1 97 ? -7.141 -6.692 -2.167 1.00 83.44 97 SER A C 1
ATOM 72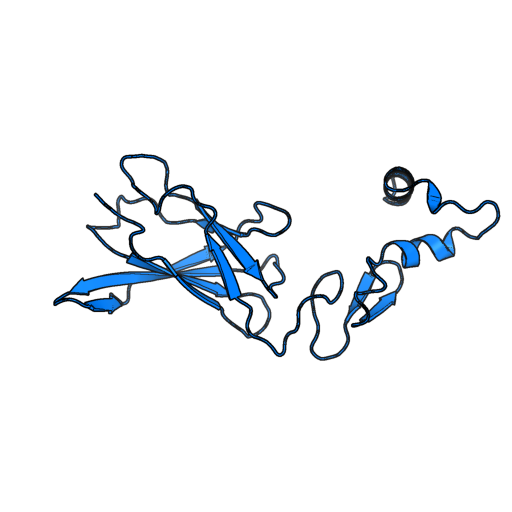1 O O . SER A 1 97 ? -8.195 -6.273 -2.652 1.00 83.44 97 SER A O 1
ATOM 723 N N . MET A 1 98 ? -7.030 -7.004 -0.875 1.00 84.81 98 MET A N 1
ATOM 724 C CA . MET A 1 98 ? -8.152 -6.986 0.068 1.00 84.81 98 MET A CA 1
ATOM 725 C C . MET A 1 98 ? -7.896 -6.033 1.235 1.00 84.81 98 MET A C 1
ATOM 727 O O . MET A 1 98 ? -6.777 -5.922 1.738 1.00 84.81 98 MET A O 1
ATOM 731 N N . CYS A 1 99 ? -8.956 -5.390 1.714 1.00 84.81 99 CYS A N 1
ATOM 732 C CA . CYS A 1 99 ? -8.983 -4.691 2.987 1.00 84.81 99 CYS A CA 1
ATOM 733 C C . CYS A 1 99 ? -9.611 -5.592 4.053 1.00 84.81 99 CYS A C 1
ATOM 735 O O . CYS A 1 99 ? -10.755 -6.023 3.922 1.00 84.81 99 CYS A O 1
ATOM 737 N N . HIS A 1 100 ? -8.877 -5.837 5.128 1.00 85.62 100 HIS A N 1
ATOM 738 C CA . HIS A 1 100 ? -9.323 -6.528 6.324 1.00 85.62 100 HIS A CA 1
ATOM 739 C C . HIS A 1 100 ? -9.548 -5.514 7.447 1.00 85.62 100 HIS A C 1
ATOM 741 O O . HIS A 1 100 ? -8.601 -4.965 8.019 1.00 85.62 100 HIS A O 1
ATOM 747 N N . LEU A 1 101 ? -10.815 -5.254 7.746 1.00 80.00 101 LEU A N 1
ATOM 748 C CA . LEU A 1 101 ? -11.237 -4.303 8.762 1.00 80.00 101 LEU A CA 1
ATOM 749 C C . LEU A 1 101 ? -11.536 -5.063 10.053 1.00 80.00 101 LEU A C 1
ATOM 751 O O . LEU A 1 101 ? -12.325 -6.004 10.048 1.00 80.00 101 LEU A O 1
ATOM 755 N N . ARG A 1 102 ? -10.909 -4.645 11.151 1.00 80.50 102 ARG A N 1
ATOM 756 C CA . ARG A 1 102 ? -11.136 -5.178 12.500 1.00 80.50 102 ARG A CA 1
ATOM 757 C C . ARG A 1 102 ? -11.759 -4.113 13.377 1.00 80.50 102 ARG A C 1
ATOM 759 O O . ARG A 1 102 ? -11.288 -2.979 13.380 1.00 80.50 102 ARG A O 1
ATOM 766 N N . GLU A 1 103 ? -12.793 -4.478 14.114 1.00 77.19 103 GLU A N 1
ATOM 767 C CA . GLU A 1 103 ? -13.481 -3.583 15.033 1.00 77.19 103 GLU A CA 1
ATOM 768 C C . GLU A 1 103 ? -12.776 -3.541 16.399 1.00 77.19 103 GLU A C 1
ATOM 770 O O . GLU A 1 103 ? -12.388 -4.561 16.974 1.00 77.19 103 GLU A O 1
ATOM 775 N N . LEU A 1 104 ? -12.638 -2.330 16.928 1.00 74.75 104 LEU A N 1
ATOM 776 C CA . LEU A 1 104 ? -12.157 -2.001 18.258 1.00 74.75 104 LEU A CA 1
ATOM 777 C C . LEU A 1 104 ? -13.278 -1.339 19.054 1.00 74.75 104 LEU A C 1
ATOM 779 O O . LEU A 1 104 ? -13.954 -0.426 18.576 1.00 74.75 104 LEU A O 1
ATOM 783 N N . LYS A 1 105 ? -13.391 -1.722 20.320 1.00 76.50 105 LYS A N 1
ATOM 784 C CA . LYS A 1 105 ? -14.266 -1.089 21.299 1.00 76.50 105 LYS A CA 1
ATOM 785 C C . LYS A 1 105 ? -13.432 -0.389 22.358 1.00 76.50 105 LYS A C 1
ATOM 787 O O . LYS A 1 105 ? -12.475 -0.956 22.882 1.00 76.50 105 LYS A O 1
ATOM 792 N N . PHE A 1 106 ? -13.807 0.839 22.697 1.00 76.12 106 PHE A N 1
ATOM 793 C CA . PHE A 1 106 ? -13.196 1.546 23.815 1.00 76.12 106 PHE A CA 1
ATOM 794 C C . PHE A 1 106 ? -13.740 1.005 25.141 1.00 76.12 106 PHE A C 1
ATOM 796 O O . PHE A 1 106 ? -14.950 0.992 25.373 1.00 76.12 106 PHE A O 1
ATOM 803 N N . SER A 1 107 ? -12.852 0.545 26.014 1.00 79.06 107 SER A N 1
ATOM 804 C CA . SER A 1 107 ? -13.191 0.012 27.329 1.00 79.06 107 SER A CA 1
ATOM 805 C C . SER A 1 107 ? -12.090 0.370 28.321 1.00 79.06 107 SER A C 1
ATOM 807 O O . SER A 1 107 ? -10.925 0.075 28.087 1.00 79.06 107 SER A O 1
ATOM 809 N N . ASN A 1 108 ? -12.450 0.985 29.451 1.00 82.00 108 ASN A N 1
ATOM 810 C CA . ASN A 1 108 ? -11.515 1.337 30.531 1.00 82.00 108 ASN A CA 1
ATOM 811 C C . ASN A 1 108 ? -10.283 2.154 30.087 1.00 82.00 108 ASN A C 1
ATOM 813 O O . ASN A 1 108 ? -9.179 1.928 30.578 1.00 82.00 108 ASN A O 1
ATOM 817 N N . GLY A 1 109 ? -10.452 3.114 29.175 1.00 76.62 109 GLY A N 1
ATOM 818 C CA . GLY A 1 109 ? -9.347 3.975 28.739 1.00 76.62 109 GLY A CA 1
ATOM 819 C C . GLY A 1 109 ? -8.495 3.403 27.603 1.00 76.62 109 GLY A C 1
ATOM 820 O O . GLY A 1 109 ? -7.597 4.093 27.132 1.00 76.62 109 GLY A O 1
ATOM 821 N N . THR A 1 110 ? -8.763 2.176 27.147 1.00 79.25 110 THR A N 1
ATOM 822 C CA . THR A 1 110 ? -8.029 1.525 26.055 1.00 79.25 110 THR A CA 1
ATOM 823 C C . THR A 1 110 ? -8.971 1.023 24.964 1.00 79.25 110 THR A C 1
ATOM 825 O O . THR A 1 110 ? -10.143 0.734 25.205 1.00 79.25 110 THR A O 1
ATOM 828 N N . PHE A 1 111 ? -8.461 0.922 23.737 1.00 76.06 111 PHE A N 1
ATOM 829 C CA . PHE A 1 111 ? -9.160 0.258 22.639 1.00 76.06 111 PHE A CA 1
ATOM 830 C C . PHE A 1 111 ? -8.829 -1.234 22.635 1.00 76.06 111 PHE A C 1
ATOM 832 O O . PHE A 1 111 ? -7.663 -1.615 22.737 1.00 76.06 111 PHE A O 1
ATOM 839 N N . VAL A 1 112 ? -9.854 -2.075 22.517 1.00 83.31 112 VAL A N 1
ATOM 840 C CA . VAL A 1 112 ? -9.734 -3.537 22.545 1.00 83.31 112 VAL A CA 1
ATOM 841 C C . VAL A 1 112 ? -10.445 -4.123 21.330 1.00 83.31 112 VAL A C 1
ATOM 843 O O . VAL A 1 112 ? -11.577 -3.735 21.046 1.00 83.31 112 VAL A O 1
ATOM 846 N N . GLU A 1 113 ? -9.802 -5.052 20.617 1.00 82.69 113 GLU A N 1
ATOM 847 C CA . GLU A 1 113 ? -10.438 -5.787 19.515 1.00 82.69 113 GLU A CA 1
ATOM 848 C C . GLU A 1 113 ? -11.680 -6.528 20.013 1.00 82.69 113 GLU A C 1
ATOM 850 O O . GLU A 1 113 ? -11.638 -7.240 21.018 1.00 82.69 113 GLU A O 1
ATOM 855 N N . THR A 1 114 ? -12.797 -6.364 19.304 1.00 80.75 114 THR A N 1
ATOM 856 C CA . THR A 1 114 ? -14.053 -7.051 19.638 1.00 80.75 114 THR A CA 1
ATOM 857 C C . THR A 1 114 ? -14.066 -8.498 19.141 1.00 80.75 114 THR A C 1
ATOM 859 O O . THR A 1 114 ? -14.940 -9.274 19.519 1.00 80.75 114 THR A O 1
ATOM 862 N N . GLY A 1 115 ? -13.107 -8.866 18.284 1.00 79.19 115 GLY A N 1
ATOM 863 C CA . GLY A 1 115 ? -13.111 -10.121 17.530 1.00 79.19 115 GLY A CA 1
ATOM 864 C C . GLY A 1 115 ? -14.032 -10.090 16.307 1.00 79.19 115 GLY A C 1
ATOM 865 O O . GLY A 1 115 ? -14.059 -11.060 15.551 1.00 79.19 115 GLY A O 1
ATOM 866 N N . TYR A 1 116 ? -14.756 -8.988 16.08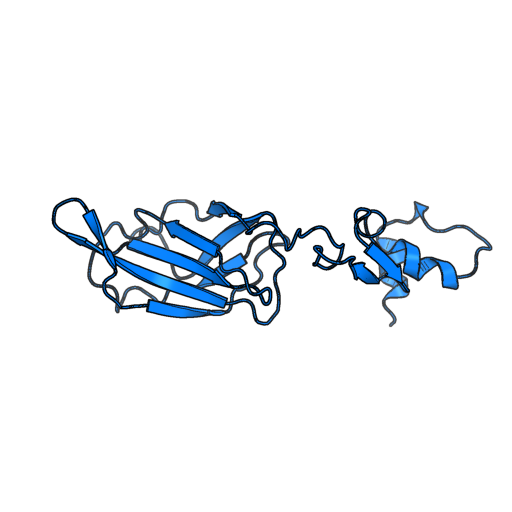5 1.00 80.50 116 TYR A N 1
ATOM 867 C CA . TYR A 1 116 ? -15.529 -8.759 14.873 1.00 80.50 116 TYR A CA 1
ATOM 868 C C . TYR A 1 116 ? -14.661 -8.086 13.806 1.00 80.50 116 TYR A C 1
ATOM 870 O O . TYR A 1 116 ? -13.892 -7.159 14.073 1.00 80.50 116 TYR A O 1
ATOM 878 N N . GLY A 1 117 ? -14.781 -8.562 12.575 1.00 77.06 117 GLY A N 1
ATOM 879 C CA . GLY A 1 117 ? -14.053 -8.032 11.436 1.00 77.06 117 GLY A CA 1
ATOM 880 C C . GLY A 1 117 ? -14.593 -8.597 10.135 1.00 77.06 117 GLY A C 1
ATOM 881 O O . GLY A 1 117 ? -15.290 -9.612 10.118 1.00 77.06 117 GLY A O 1
ATOM 882 N N . PHE A 1 118 ? -14.294 -7.920 9.038 1.00 83.25 118 PHE A N 1
ATOM 883 C CA . PHE A 1 118 ? -14.748 -8.314 7.712 1.00 83.25 118 PHE A CA 1
ATOM 884 C C . PHE A 1 118 ? -13.692 -7.984 6.665 1.00 83.25 118 PHE A C 1
ATOM 886 O O . PHE A 1 118 ? -12.807 -7.147 6.857 1.00 83.25 118 PHE A O 1
ATOM 893 N N . TYR A 1 119 ? -13.812 -8.666 5.534 1.00 85.38 119 TYR A N 1
ATOM 894 C CA . TYR A 1 119 ? -12.954 -8.484 4.378 1.00 85.38 119 TYR A CA 1
ATOM 895 C C . TYR A 1 119 ? -13.760 -7.840 3.253 1.00 85.38 119 TYR A C 1
ATOM 897 O O . TYR A 1 119 ? -14.891 -8.239 2.979 1.00 85.38 119 TYR A O 1
ATOM 905 N N . THR A 1 120 ? -13.167 -6.859 2.585 1.00 86.12 120 THR A N 1
ATOM 906 C CA . THR A 1 120 ? -13.679 -6.279 1.341 1.00 86.12 120 THR A CA 1
ATOM 907 C C . THR A 1 120 ? -12.555 -6.222 0.322 1.00 86.12 120 THR A C 1
ATOM 909 O O . THR A 1 120 ? -11.384 -6.160 0.688 1.00 86.12 120 THR A O 1
ATOM 912 N N . ASN A 1 121 ? -12.893 -6.198 -0.960 1.00 87.88 121 ASN A N 1
ATOM 913 C CA . ASN A 1 121 ? -11.909 -5.892 -1.992 1.00 87.88 121 ASN A CA 1
ATOM 914 C C . ASN A 1 121 ? -11.451 -4.433 -1.861 1.00 87.88 121 ASN A C 1
ATOM 916 O O . ASN A 1 121 ? -12.229 -3.575 -1.423 1.00 87.88 121 ASN A O 1
ATOM 920 N N . ALA A 1 122 ? -10.197 -4.173 -2.231 1.00 87.50 122 ALA A N 1
ATOM 921 C CA . ALA A 1 122 ? -9.669 -2.824 -2.364 1.00 87.50 122 ALA A CA 1
ATOM 922 C C . ALA A 1 122 ? -10.075 -2.246 -3.728 1.00 87.50 122 ALA A C 1
ATOM 924 O O . ALA A 1 122 ? -9.687 -2.769 -4.772 1.00 87.50 122 ALA A O 1
ATOM 925 N N . ASP A 1 123 ? -10.836 -1.156 -3.721 1.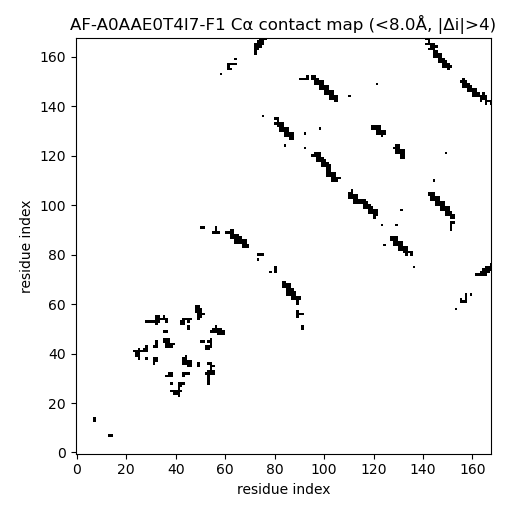00 88.44 123 ASP A N 1
ATOM 926 C CA . ASP A 1 123 ? -11.236 -0.438 -4.928 1.00 88.44 123 ASP A CA 1
ATOM 927 C C . ASP A 1 123 ? -10.077 0.444 -5.421 1.00 88.44 123 ASP A C 1
ATOM 929 O O . ASP A 1 123 ? -9.394 1.101 -4.635 1.00 88.44 123 ASP A O 1
ATOM 933 N N . ASN A 1 124 ? -9.840 0.500 -6.730 1.00 82.94 124 ASN A N 1
ATOM 934 C CA . ASN A 1 124 ? -8.928 1.490 -7.305 1.00 82.94 124 ASN A CA 1
ATOM 935 C C . ASN A 1 124 ? -9.664 2.831 -7.358 1.00 82.94 124 ASN A C 1
ATOM 937 O O . ASN A 1 124 ? -10.678 2.945 -8.051 1.00 82.94 124 ASN A O 1
ATOM 941 N N . VAL A 1 125 ? -9.165 3.844 -6.652 1.00 80.38 125 VAL A N 1
ATOM 942 C CA . VAL A 1 125 ? -9.795 5.173 -6.657 1.00 80.38 125 VAL A CA 1
ATOM 943 C C . VAL A 1 125 ? -8.992 6.131 -7.516 1.00 80.38 125 VAL A C 1
ATOM 945 O O . VAL A 1 125 ? -9.527 6.735 -8.445 1.00 80.38 125 VAL A O 1
ATOM 948 N N . THR A 1 126 ? -7.709 6.283 -7.202 1.00 79.81 126 THR A N 1
ATOM 949 C CA . THR A 1 126 ? -6.793 7.119 -7.980 1.00 79.81 126 THR A CA 1
ATOM 950 C C . THR A 1 126 ? -5.616 6.279 -8.465 1.00 79.81 126 THR A C 1
ATOM 952 O O . THR A 1 126 ? -5.597 5.062 -8.303 1.00 79.81 126 THR A O 1
ATOM 955 N N . LEU A 1 127 ? -4.630 6.920 -9.098 1.00 69.69 127 LEU A N 1
ATOM 956 C CA . LEU A 1 127 ? -3.397 6.241 -9.505 1.00 69.69 127 LEU A CA 1
ATOM 957 C C . LEU A 1 127 ? -2.575 5.736 -8.307 1.00 69.69 127 LEU A C 1
ATOM 959 O O . LEU A 1 127 ? -1.731 4.868 -8.493 1.00 69.69 127 LEU A O 1
ATOM 963 N N . THR A 1 128 ? -2.799 6.288 -7.111 1.00 75.12 128 THR A N 1
ATOM 964 C CA . THR A 1 128 ? -2.023 5.981 -5.898 1.00 75.12 128 THR A CA 1
ATOM 965 C C . THR A 1 128 ? -2.887 5.588 -4.707 1.00 75.12 128 THR A C 1
ATOM 967 O O . THR A 1 128 ? -2.386 4.948 -3.790 1.00 75.12 128 THR A O 1
ATOM 970 N N . ASP A 1 129 ? -4.164 5.971 -4.702 1.00 83.00 129 ASP A N 1
ATOM 971 C CA . ASP A 1 129 ? -5.051 5.749 -3.566 1.00 83.00 129 ASP A CA 1
ATOM 972 C C . ASP A 1 129 ? -5.941 4.530 -3.788 1.00 83.00 129 ASP A C 1
ATOM 974 O O . ASP A 1 129 ? -6.571 4.368 -4.842 1.00 83.00 129 ASP A O 1
ATOM 978 N N . ILE A 1 130 ? -6.058 3.733 -2.732 1.00 85.94 130 ILE A N 1
ATOM 979 C CA . ILE A 1 130 ? -6.964 2.593 -2.652 1.00 85.94 130 ILE A CA 1
ATOM 980 C C . ILE A 1 130 ? -8.179 2.939 -1.797 1.00 85.94 130 ILE A C 1
ATOM 982 O O . ILE A 1 130 ? -8.095 3.669 -0.808 1.00 85.94 130 ILE A O 1
ATOM 986 N N . GLY A 1 131 ? -9.323 2.398 -2.188 1.00 86.31 131 GLY A N 1
ATOM 987 C CA . GLY A 1 131 ? -10.588 2.533 -1.494 1.00 86.31 131 GLY A CA 1
ATOM 988 C C . GLY A 1 131 ? -10.907 1.274 -0.698 1.00 86.31 131 GLY A C 1
ATOM 989 O O . GLY A 1 131 ? -10.962 0.193 -1.273 1.00 86.31 131 GLY A O 1
ATOM 990 N N . CYS A 1 132 ? -11.177 1.393 0.599 1.00 85.31 132 CYS A N 1
ATOM 991 C CA . CYS A 1 132 ? -11.738 0.287 1.381 1.00 85.31 132 CYS A CA 1
ATOM 992 C C . CYS A 1 132 ? -13.185 0.602 1.745 1.00 85.31 132 CYS A C 1
ATOM 994 O O . CYS A 1 132 ? -13.473 1.659 2.310 1.00 85.31 132 CYS A O 1
ATOM 996 N N . ARG A 1 133 ? -14.107 -0.305 1.420 1.00 81.81 133 ARG A N 1
ATOM 997 C CA . ARG A 1 133 ? -15.517 -0.130 1.774 1.00 81.81 133 ARG A CA 1
ATOM 998 C C . ARG A 1 133 ? -15.766 -0.472 3.234 1.00 81.81 133 ARG A C 1
ATOM 1000 O O . ARG A 1 133 ? -15.325 -1.513 3.716 1.00 81.81 133 ARG A O 1
ATOM 1007 N N . ILE A 1 134 ? -16.510 0.390 3.912 1.00 76.31 134 ILE A N 1
ATOM 1008 C CA . ILE A 1 134 ? -16.997 0.146 5.268 1.00 76.31 134 ILE A CA 1
ATOM 1009 C C . ILE A 1 134 ? -18.476 -0.263 5.152 1.00 76.31 134 ILE A C 1
ATOM 1011 O O . ILE A 1 134 ? -19.246 0.444 4.496 1.00 76.31 134 ILE A O 1
ATOM 1015 N N . PRO A 1 135 ? -18.901 -1.401 5.728 1.00 70.31 135 PRO A N 1
ATOM 1016 C CA . PRO A 1 135 ? -20.294 -1.794 5.791 1.00 70.31 135 PRO A CA 1
ATOM 1017 C C . PRO A 1 135 ? -21.062 -0.714 6.549 1.00 70.31 135 PRO A C 1
ATOM 1019 O O . PRO A 1 135 ? -20.635 -0.232 7.597 1.00 70.31 135 PRO A O 1
ATOM 1022 N N . LEU A 1 136 ? -22.173 -0.286 5.951 1.00 59.16 136 LEU A N 1
ATOM 1023 C CA . LEU A 1 136 ? -22.973 0.832 6.433 1.00 59.16 136 LEU A CA 1
ATOM 1024 C C . LEU A 1 136 ? -23.456 0.582 7.870 1.00 59.16 136 LEU A C 1
ATOM 1026 O O . LEU A 1 136 ? -23.852 -0.525 8.228 1.00 59.16 136 LEU A O 1
ATOM 1030 N N . ALA A 1 137 ? -23.449 1.658 8.654 1.00 52.59 137 ALA A N 1
ATOM 1031 C CA . ALA A 1 137 ? -23.588 1.759 10.108 1.00 52.59 137 ALA A CA 1
ATOM 1032 C C . ALA A 1 137 ? -24.845 1.158 10.775 1.00 52.59 137 ALA A C 1
ATOM 1034 O O . ALA A 1 137 ? -25.033 1.349 11.972 1.00 52.59 137 ALA A O 1
ATOM 1035 N N . ASN A 1 138 ? -25.695 0.415 10.064 1.00 50.53 138 ASN A N 1
ATOM 1036 C CA . ASN A 1 138 ? -26.842 -0.251 10.689 1.00 50.53 138 ASN A CA 1
ATOM 1037 C C . ASN A 1 138 ? -26.420 -1.419 11.605 1.00 50.53 138 ASN A C 1
ATOM 1039 O O . ASN A 1 138 ? -27.189 -1.786 12.488 1.00 50.53 138 ASN A O 1
ATOM 1043 N N . ASP A 1 139 ? -25.201 -1.949 11.432 1.00 48.66 139 ASP A N 1
ATOM 1044 C CA . ASP A 1 139 ? -24.634 -3.035 12.251 1.00 48.66 139 ASP A CA 1
ATOM 1045 C C . ASP A 1 139 ? -23.564 -2.572 13.260 1.00 48.66 139 ASP A C 1
ATOM 1047 O O . ASP A 1 139 ? -23.103 -3.373 14.072 1.00 48.66 139 ASP A O 1
ATOM 1051 N N . VAL A 1 140 ? -23.163 -1.292 13.255 1.00 50.47 140 VAL A N 1
ATOM 1052 C CA . VAL A 1 140 ? -22.115 -0.784 14.159 1.00 50.47 140 VAL A CA 1
ATOM 1053 C C . VAL A 1 140 ? -22.760 -0.020 15.313 1.00 50.47 140 VAL A C 1
ATOM 1055 O O . VAL A 1 140 ? -23.142 1.142 15.189 1.00 50.47 140 VAL A O 1
ATOM 1058 N N . GLN A 1 141 ? -22.915 -0.685 16.456 1.00 46.66 141 GLN A N 1
ATOM 1059 C CA . GLN A 1 141 ? -23.429 -0.056 17.673 1.00 46.66 141 GLN A CA 1
ATOM 1060 C C . GLN A 1 141 ? -22.323 0.764 18.364 1.00 46.66 141 GLN A C 1
ATOM 1062 O O . GLN A 1 141 ? -21.490 0.203 19.074 1.00 46.66 141 GLN A O 1
ATOM 1067 N N . GLY A 1 142 ? -22.356 2.094 18.224 1.00 50.56 142 GLY A N 1
ATOM 1068 C CA . GLY A 1 142 ? -21.588 3.034 19.056 1.00 50.56 142 GLY A CA 1
ATOM 1069 C C . GLY A 1 142 ? -20.239 3.499 18.490 1.00 50.56 142 GLY A C 1
ATOM 1070 O O . GLY A 1 142 ? -19.934 3.299 17.318 1.00 50.56 142 GLY A O 1
ATOM 1071 N N . THR A 1 143 ? -19.453 4.161 19.349 1.00 52.41 143 THR A N 1
ATOM 1072 C CA . THR A 1 143 ? -18.124 4.774 19.122 1.00 52.41 143 THR A CA 1
ATOM 1073 C C . THR A 1 143 ? -17.021 3.741 18.833 1.00 52.41 143 THR A C 1
ATOM 1075 O O . THR A 1 143 ? -15.980 3.720 19.498 1.00 52.41 143 THR A O 1
ATOM 1078 N N . ASN A 1 144 ? -17.267 2.808 17.917 1.00 57.69 144 ASN A N 1
ATOM 1079 C CA . ASN A 1 144 ? -16.319 1.756 17.579 1.00 57.69 144 ASN A CA 1
ATOM 1080 C C . ASN A 1 144 ? -15.267 2.305 16.608 1.00 57.69 144 ASN A C 1
ATOM 1082 O O . ASN A 1 144 ? -15.546 3.127 15.736 1.00 57.69 144 ASN A O 1
ATOM 1086 N N . VAL A 1 145 ? -14.028 1.867 16.787 1.00 65.38 145 VAL A N 1
ATOM 1087 C CA . VAL A 1 145 ? -12.878 2.272 15.972 1.00 65.38 145 VAL A CA 1
ATOM 1088 C C . VAL A 1 145 ? -12.495 1.097 15.084 1.00 65.38 145 VAL A C 1
ATOM 1090 O O . VAL A 1 145 ? -12.555 -0.038 15.532 1.00 65.38 145 VAL A O 1
ATOM 1093 N N . PHE A 1 146 ? -12.093 1.329 13.835 1.00 67.69 146 PHE A N 1
ATOM 1094 C CA . PHE A 1 146 ? -11.662 0.243 12.952 1.00 67.69 146 PHE A CA 1
ATOM 1095 C C . PHE A 1 146 ? -10.154 0.294 12.696 1.00 67.69 146 PHE A C 1
ATOM 1097 O O . PHE A 1 146 ? -9.596 1.337 12.350 1.00 67.69 146 PHE A O 1
ATOM 1104 N N . ILE A 1 147 ? -9.496 -0.860 12.816 1.00 68.94 147 ILE A N 1
ATOM 1105 C CA . ILE A 1 147 ? -8.164 -1.085 12.249 1.00 68.94 147 ILE A CA 1
ATOM 1106 C C . ILE A 1 147 ? -8.364 -1.587 10.830 1.00 68.94 147 ILE A C 1
ATOM 1108 O O . ILE A 1 147 ? -8.925 -2.665 10.626 1.00 68.94 147 ILE A O 1
ATOM 1112 N N . ILE A 1 148 ? -7.863 -0.845 9.851 1.00 70.81 148 ILE A N 1
ATOM 1113 C CA . ILE A 1 148 ? -7.874 -1.278 8.459 1.00 70.81 148 ILE A CA 1
ATOM 1114 C C . ILE A 1 148 ? -6.519 -1.871 8.128 1.00 70.81 148 ILE A C 1
ATOM 1116 O O . ILE A 1 148 ? -5.480 -1.231 8.268 1.00 70.81 148 ILE A O 1
ATOM 1120 N N . ASN A 1 149 ? -6.538 -3.114 7.674 1.00 71.12 149 ASN A N 1
ATOM 1121 C CA . ASN A 1 149 ? -5.363 -3.813 7.205 1.00 71.12 149 ASN A CA 1
ATOM 1122 C C . ASN A 1 149 ? -5.499 -4.003 5.701 1.00 71.12 149 ASN A C 1
ATOM 1124 O O . ASN A 1 149 ? -6.548 -4.440 5.246 1.00 71.12 149 ASN A O 1
ATOM 1128 N N . VAL A 1 150 ? -4.474 -3.684 4.924 1.00 70.56 150 VAL A N 1
ATOM 1129 C CA . VAL A 1 150 ? -4.505 -3.880 3.471 1.00 70.56 150 VAL A CA 1
ATOM 1130 C C . VAL A 1 150 ? -3.529 -4.989 3.129 1.00 70.56 150 VAL A C 1
ATOM 1132 O O . VAL A 1 150 ? -2.348 -4.919 3.467 1.00 70.56 150 VAL A O 1
ATOM 1135 N N . GLN A 1 151 ? -4.032 -6.035 2.485 1.00 70.62 151 GLN A N 1
ATOM 1136 C CA . GLN A 1 151 ? -3.243 -7.168 2.027 1.00 70.62 151 GLN A CA 1
ATOM 1137 C C . GLN A 1 151 ? -3.075 -7.058 0.511 1.00 70.62 151 GLN A C 1
ATOM 1139 O O . GLN A 1 151 ? -4.057 -7.072 -0.232 1.00 70.62 151 GLN A O 1
ATOM 1144 N N . ALA A 1 152 ? -1.829 -6.903 0.059 1.00 63.91 152 ALA A N 1
ATOM 1145 C CA . ALA A 1 152 ? -1.466 -7.133 -1.337 1.00 63.91 152 ALA A CA 1
ATOM 1146 C C . ALA A 1 152 ? -1.178 -8.624 -1.556 1.00 63.91 152 ALA A C 1
ATOM 1148 O O . ALA A 1 152 ? -1.037 -9.384 -0.603 1.00 63.91 152 ALA A O 1
ATOM 1149 N N . GLN A 1 153 ? -1.059 -9.041 -2.815 1.00 54.69 153 GLN A N 1
ATOM 1150 C CA . GLN A 1 153 ? -0.651 -10.400 -3.187 1.00 54.69 153 GLN A CA 1
ATOM 1151 C C . GLN A 1 153 ? 0.780 -10.770 -2.751 1.00 54.69 153 GLN A C 1
ATOM 1153 O O . GLN A 1 153 ? 1.146 -11.945 -2.777 1.00 54.69 153 GLN A O 1
ATOM 1158 N N . THR A 1 154 ? 1.591 -9.798 -2.326 1.00 53.00 154 THR A N 1
ATOM 1159 C CA . THR A 1 154 ? 2.831 -10.069 -1.599 1.00 53.00 154 THR A CA 1
ATOM 1160 C C . THR A 1 154 ? 2.460 -10.525 -0.186 1.00 53.00 154 THR A C 1
ATOM 1162 O O . THR A 1 154 ? 1.536 -10.001 0.420 1.00 53.00 154 THR A O 1
ATOM 1165 N N . SER A 1 155 ? 3.154 -11.508 0.386 1.00 48.41 155 SER A N 1
ATOM 1166 C CA . SER A 1 155 ? 2.867 -12.086 1.716 1.00 48.41 155 SER A CA 1
ATOM 1167 C C . SER A 1 155 ? 2.941 -11.101 2.908 1.00 48.41 155 SER A C 1
ATOM 1169 O O . SER A 1 155 ? 2.978 -11.525 4.062 1.00 48.41 155 SER A O 1
ATOM 1171 N N . LEU A 1 156 ? 3.014 -9.796 2.646 1.00 56.81 156 LEU A N 1
ATOM 1172 C CA . LEU A 1 156 ? 3.140 -8.697 3.588 1.00 56.81 156 LEU A CA 1
ATOM 1173 C C . LEU A 1 156 ? 1.796 -7.965 3.702 1.00 56.81 156 LEU A C 1
ATOM 1175 O O . LEU A 1 156 ? 1.326 -7.320 2.767 1.00 56.81 156 LEU A O 1
ATOM 1179 N N . SER A 1 157 ? 1.181 -8.055 4.879 1.00 57.75 157 SER A N 1
ATOM 1180 C CA . SER A 1 157 ? -0.009 -7.285 5.237 1.00 57.75 157 SER A CA 1
ATOM 1181 C C . SER A 1 157 ? 0.367 -5.958 5.887 1.00 57.75 157 SER A C 1
ATOM 1183 O O . SER A 1 157 ? 1.254 -5.914 6.739 1.00 57.75 157 SER A O 1
ATOM 1185 N N . LEU A 1 158 ? -0.368 -4.905 5.558 1.00 61.97 158 LEU A N 1
ATOM 1186 C CA . LEU A 1 158 ? -0.304 -3.603 6.218 1.00 61.97 158 LEU A CA 1
ATOM 1187 C C . LEU A 1 158 ? -1.376 -3.487 7.270 1.00 61.97 158 LEU A C 1
ATOM 1189 O O . LEU A 1 158 ? -2.467 -3.986 7.036 1.00 61.97 158 LEU A O 1
ATOM 1193 N N . SER A 1 159 ? -1.120 -2.749 8.344 1.00 55.53 159 SER A N 1
ATOM 1194 C CA . SER A 1 159 ? -2.127 -2.386 9.339 1.00 55.53 159 SER A CA 1
ATOM 1195 C C . SER A 1 159 ? -2.085 -0.890 9.609 1.00 55.53 159 SER A C 1
ATOM 1197 O O . SER A 1 159 ? -1.013 -0.346 9.866 1.00 55.53 159 SER A O 1
ATOM 1199 N N . TYR 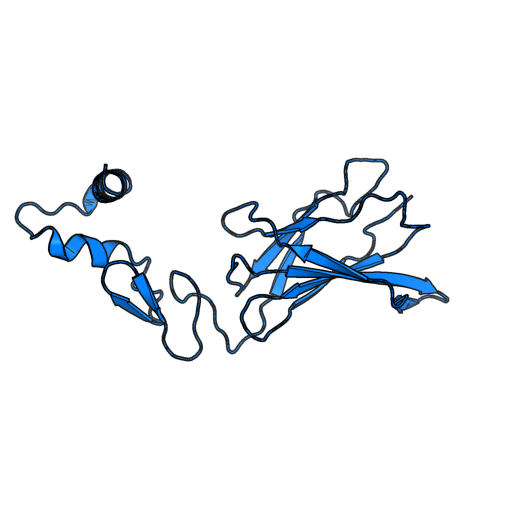A 1 160 ? -3.240 -0.240 9.612 1.00 57.72 160 TYR A N 1
ATOM 1200 C CA . TYR A 1 160 ? -3.399 1.136 10.053 1.00 57.72 160 TYR A CA 1
ATOM 1201 C C . TYR A 1 160 ? -4.609 1.241 10.975 1.00 57.72 160 TYR A C 1
ATOM 1203 O O . TYR A 1 160 ? -5.712 0.806 10.638 1.00 57.72 160 TYR A O 1
ATOM 1211 N N . THR A 1 161 ? -4.401 1.831 12.146 1.00 53.97 161 THR A N 1
ATOM 1212 C CA . THR A 1 161 ? -5.474 2.119 13.095 1.00 53.97 161 THR A CA 1
ATOM 1213 C C . THR A 1 161 ? -6.023 3.500 12.785 1.00 53.97 161 THR A C 1
ATOM 1215 O O . THR A 1 161 ? -5.335 4.498 12.976 1.00 53.97 161 THR A O 1
ATOM 1218 N N . ALA A 1 162 ? -7.256 3.567 12.294 1.00 52.22 162 ALA A N 1
ATOM 1219 C CA . ALA A 1 162 ? -7.922 4.837 12.068 1.00 52.22 162 ALA A CA 1
ATOM 1220 C C . ALA A 1 162 ? -8.730 5.201 13.315 1.00 52.22 162 ALA A C 1
ATOM 1222 O O . ALA A 1 162 ? -9.888 4.815 13.452 1.00 52.22 162 ALA A O 1
ATOM 1223 N N . GLU A 1 163 ? -8.093 5.910 14.248 1.00 47.00 163 GLU A N 1
ATOM 1224 C CA . GLU A 1 163 ? -8.737 6.410 15.465 1.00 47.00 163 GLU A CA 1
ATOM 1225 C C . GLU A 1 163 ? -9.825 7.446 15.116 1.00 47.00 163 GLU A C 1
ATOM 1227 O O . GLU A 1 163 ? -9.637 8.293 14.243 1.00 47.00 163 GLU A O 1
ATOM 1232 N N . ASN A 1 164 ? -10.971 7.375 15.804 1.00 43.28 164 ASN A N 1
ATOM 1233 C CA . ASN A 1 164 ? -12.129 8.277 15.669 1.00 43.28 164 ASN A CA 1
ATOM 1234 C C . ASN A 1 164 ? -12.969 8.180 14.380 1.00 43.28 164 ASN A C 1
ATOM 1236 O O . ASN A 1 164 ? -13.658 9.137 14.042 1.00 43.28 164 ASN A O 1
ATOM 1240 N N . LEU A 1 165 ? -13.001 7.036 13.686 1.00 48.25 165 LEU A N 1
ATOM 1241 C CA . LEU A 1 165 ? -13.862 6.847 12.502 1.00 48.25 165 LEU A CA 1
ATOM 1242 C C . LEU A 1 165 ? -15.378 6.861 12.769 1.00 48.25 165 LEU A C 1
ATOM 1244 O O . LEU A 1 165 ? -16.122 6.703 11.816 1.00 48.25 165 LEU A O 1
ATOM 1248 N N . LEU A 1 166 ? -15.850 7.004 14.007 1.00 42.91 166 LEU A N 1
ATOM 1249 C CA . LEU A 1 166 ? -17.278 7.068 14.323 1.00 42.91 166 LEU A CA 1
ATOM 1250 C C . LEU A 1 166 ? -17.486 7.959 15.552 1.00 42.91 166 LEU A C 1
ATOM 1252 O O . LEU A 1 166 ? -17.502 7.481 16.688 1.00 42.91 166 LEU A O 1
ATOM 1256 N N . HIS A 1 167 ? -17.634 9.264 15.336 1.00 35.91 167 HIS A N 1
ATOM 1257 C CA . HIS A 1 167 ? -18.330 10.107 16.304 1.00 35.91 167 HIS A CA 1
ATOM 1258 C C . HIS A 1 167 ? -19.812 10.116 15.930 1.00 35.91 167 HIS A C 1
ATOM 1260 O O . HIS A 1 167 ? -20.167 10.433 14.798 1.00 35.91 167 HIS A O 1
ATOM 1266 N N . TYR A 1 168 ? -20.645 9.677 16.873 1.00 38.72 168 TYR A N 1
ATOM 1267 C CA . TYR A 1 168 ? -22.098 9.798 16.816 1.00 38.72 168 TYR A CA 1
ATOM 1268 C C . TYR A 1 168 ? -22.534 11.102 17.471 1.00 38.72 168 TYR A C 1
ATOM 1270 O O . TYR A 1 168 ? -21.815 11.586 18.377 1.00 38.72 168 TYR A O 1
#